Protein AF-A0A962QFZ5-F1 (afdb_monomer_lite)

pLDDT: mean 84.45, std 14.81, range [41.56, 97.62]

Sequence (116 aa):
MQRFYFVILVAIVALYGSTR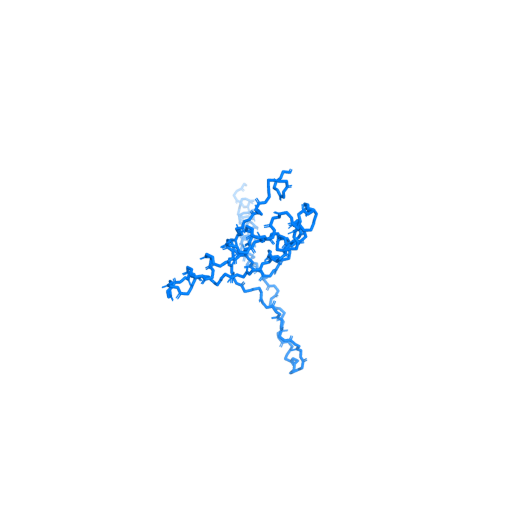AFATHPEAYYPDAPPAYAPVPHIGLLLPLQSASFGPAAETVKEGFVTAARRESALPFAVRIYSTTDDPLDVLVTYHQALQAGAVLIVGPLTRNGVT

Radius of gyration: 23.6 Å; chains: 1; bounding box: 35×58×64 Å

Structure (mmCIF, N/CA/C/O backbone):
data_AF-A0A962QFZ5-F1
#
_entry.id   AF-A0A962QFZ5-F1
#
loop_
_atom_site.group_PDB
_atom_site.id
_atom_site.type_symbol
_atom_site.label_atom_id
_atom_site.label_alt_id
_atom_site.label_comp_id
_atom_site.label_asym_id
_atom_site.label_entity_id
_atom_site.label_seq_id
_atom_site.pdbx_PDB_ins_code
_atom_site.Cartn_x
_atom_site.Cartn_y
_atom_site.Cartn_z
_atom_site.occupancy
_atom_site.B_iso_or_equiv
_atom_site.auth_seq_id
_atom_site.auth_comp_id
_atom_site.auth_asym_id
_atom_site.auth_atom_id
_atom_site.pdbx_PDB_model_num
ATOM 1 N N . MET A 1 1 ? -5.478 -40.549 -48.292 1.00 68.00 1 MET A N 1
ATOM 2 C CA . MET A 1 1 ? -5.164 -40.339 -46.862 1.00 68.00 1 MET A CA 1
ATOM 3 C C . MET A 1 1 ? -4.026 -39.335 -46.658 1.00 68.00 1 MET A C 1
ATOM 5 O O . MET A 1 1 ? -4.289 -38.268 -46.130 1.00 68.00 1 MET A O 1
ATOM 9 N N . GLN A 1 2 ? -2.808 -39.572 -47.162 1.00 76.25 2 GLN A N 1
ATOM 10 C CA . GLN A 1 2 ? -1.628 -38.703 -46.950 1.00 76.25 2 GLN A CA 1
ATOM 11 C C . GLN A 1 2 ? -1.786 -37.226 -47.374 1.00 76.25 2 GLN A C 1
ATOM 13 O O . GLN A 1 2 ? -1.352 -36.328 -46.660 1.00 76.25 2 GLN A O 1
ATOM 18 N N . ARG A 1 3 ? -2.458 -36.955 -48.502 1.00 76.69 3 ARG A N 1
ATOM 19 C CA . ARG A 1 3 ? -2.702 -35.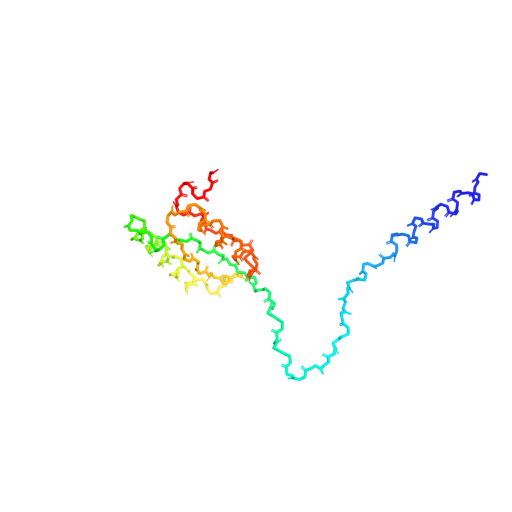580 -48.981 1.00 76.69 3 ARG A CA 1
ATOM 20 C C . ARG A 1 3 ? -3.590 -34.759 -48.039 1.00 76.69 3 ARG A C 1
ATOM 22 O O . ARG A 1 3 ? -3.414 -33.555 -47.950 1.00 76.69 3 ARG A O 1
ATOM 29 N N . PHE A 1 4 ? -4.498 -35.409 -47.311 1.00 78.44 4 PHE A N 1
ATOM 30 C CA . PHE A 1 4 ? -5.407 -34.739 -46.378 1.00 78.44 4 PHE A CA 1
ATOM 31 C C . PHE A 1 4 ? -4.679 -34.334 -45.088 1.00 78.44 4 PHE A C 1
ATOM 33 O O . PHE A 1 4 ? -4.823 -33.209 -44.622 1.00 78.44 4 PHE A O 1
ATOM 40 N N . TYR A 1 5 ? -3.805 -35.210 -44.577 1.00 77.69 5 TYR A N 1
ATO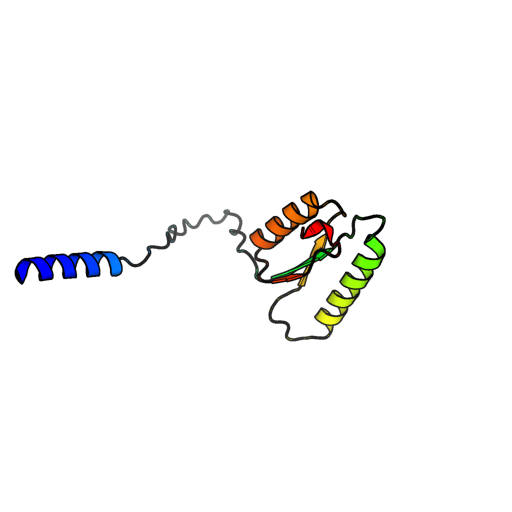M 41 C CA . TYR A 1 5 ? -2.942 -34.904 -43.431 1.00 77.69 5 TYR A CA 1
ATOM 42 C C . TYR A 1 5 ? -1.965 -33.762 -43.718 1.00 77.69 5 TYR A C 1
ATOM 44 O O . TYR A 1 5 ? -1.718 -32.942 -42.841 1.00 77.69 5 TYR A O 1
ATOM 52 N N . PHE A 1 6 ? -1.453 -33.669 -44.949 1.00 83.38 6 PHE A N 1
ATOM 53 C CA . PHE A 1 6 ? -0.558 -32.581 -45.342 1.00 83.38 6 PHE A CA 1
ATOM 54 C C . PHE A 1 6 ? -1.265 -31.218 -45.316 1.00 83.38 6 PHE A C 1
ATOM 56 O O . PHE A 1 6 ? -0.717 -30.250 -44.799 1.00 83.38 6 PHE A O 1
ATOM 63 N N . VAL A 1 7 ? -2.511 -31.153 -45.798 1.00 85.88 7 VAL A N 1
ATOM 64 C CA . VAL A 1 7 ? -3.316 -29.919 -45.768 1.00 85.88 7 VAL A CA 1
ATOM 65 C C . VAL A 1 7 ? -3.648 -29.509 -44.330 1.00 85.88 7 VAL A C 1
ATOM 67 O O . VAL A 1 7 ? -3.520 -28.335 -43.991 1.00 85.88 7 VAL A O 1
ATOM 70 N N . ILE A 1 8 ? -4.002 -30.466 -43.465 1.00 83.81 8 ILE A N 1
ATOM 71 C CA . ILE A 1 8 ? -4.269 -30.198 -42.042 1.00 83.81 8 ILE A CA 1
ATOM 72 C C . ILE A 1 8 ? -3.009 -29.687 -41.333 1.00 83.81 8 ILE A C 1
ATOM 74 O O . ILE A 1 8 ? -3.079 -28.721 -40.578 1.00 83.81 8 ILE A O 1
ATOM 78 N N . LEU A 1 9 ? -1.851 -30.292 -41.596 1.00 82.12 9 LEU A N 1
ATOM 79 C CA . LEU A 1 9 ? -0.592 -29.894 -40.970 1.00 82.12 9 LEU A CA 1
ATOM 80 C C . LEU A 1 9 ? -0.160 -28.487 -41.413 1.00 82.12 9 LEU A C 1
ATOM 82 O O . LEU A 1 9 ? 0.247 -27.690 -40.572 1.00 82.12 9 LEU A O 1
ATOM 86 N N . VAL A 1 10 ? -0.332 -28.140 -42.693 1.00 82.19 10 VAL A N 1
ATOM 87 C CA . VAL A 1 10 ? -0.088 -26.775 -43.194 1.00 82.19 10 VAL A CA 1
ATOM 88 C C . VAL A 1 10 ? -1.048 -25.764 -42.557 1.00 82.19 10 VAL A C 1
ATOM 90 O O . VAL A 1 10 ? -0.613 -24.684 -42.163 1.00 82.19 10 VAL A O 1
ATOM 93 N N . ALA A 1 11 ? -2.327 -26.113 -42.388 1.00 79.75 11 ALA A N 1
ATOM 94 C CA . ALA A 1 11 ? -3.304 -25.241 -41.735 1.00 79.75 11 ALA A CA 1
ATOM 95 C C . ALA A 1 11 ? -2.970 -24.988 -40.253 1.00 79.75 11 ALA A C 1
ATOM 97 O O . ALA A 1 11 ? -3.078 -23.856 -39.783 1.00 79.75 11 ALA A O 1
ATOM 98 N N . ILE A 1 12 ? -2.509 -26.012 -39.527 1.00 80.56 12 ILE A N 1
ATOM 99 C CA . ILE A 1 12 ? -2.077 -25.876 -38.130 1.00 80.56 12 ILE A CA 1
ATOM 100 C C . ILE A 1 12 ? -0.825 -24.996 -38.051 1.00 80.56 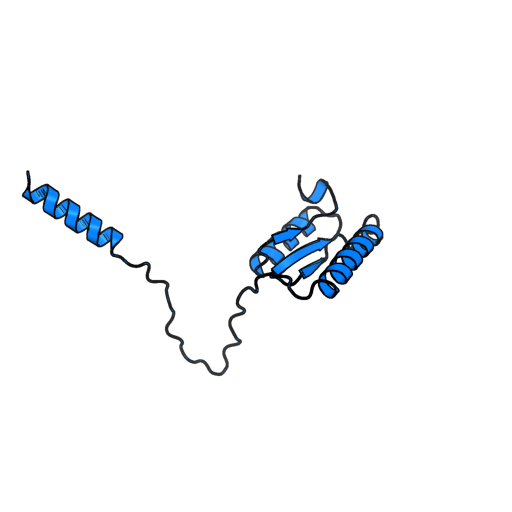12 ILE A C 1
ATOM 102 O O . ILE A 1 12 ? -0.795 -24.053 -37.268 1.00 80.56 12 ILE A O 1
ATOM 106 N N . VAL A 1 13 ? 0.181 -25.222 -38.899 1.00 78.19 13 VAL A N 1
ATOM 107 C CA . VAL A 1 13 ? 1.392 -24.382 -38.919 1.00 78.19 13 VAL A CA 1
ATOM 108 C C . VAL A 1 13 ? 1.064 -22.927 -39.275 1.00 78.19 13 VAL A C 1
ATOM 110 O O . VAL A 1 13 ? 1.631 -22.023 -38.671 1.00 78.19 13 VAL A O 1
ATOM 113 N N . ALA A 1 14 ? 0.109 -22.675 -40.173 1.00 73.56 14 ALA A N 1
ATOM 114 C CA . ALA A 1 14 ? -0.352 -21.319 -40.479 1.00 73.56 14 ALA A CA 1
ATOM 115 C C . ALA A 1 14 ? -1.078 -20.650 -39.291 1.00 73.56 14 ALA A C 1
ATOM 117 O O . ALA A 1 14 ? -0.879 -19.460 -39.036 1.00 73.56 14 ALA A O 1
ATOM 118 N N . LEU A 1 15 ? -1.867 -21.411 -38.520 1.00 68.81 15 LEU A N 1
ATOM 119 C CA . LEU A 1 15 ? -2.523 -20.906 -37.307 1.00 68.81 15 LEU A CA 1
ATOM 120 C C . LEU A 1 15 ? -1.530 -20.627 -36.167 1.00 68.81 15 LEU A C 1
ATOM 122 O O . LEU A 1 15 ? -1.717 -19.668 -35.423 1.00 68.81 15 LEU A O 1
ATOM 126 N N . TYR A 1 16 ? -0.474 -21.433 -36.035 1.00 68.06 16 TYR A N 1
ATOM 127 C CA . TYR A 1 16 ? 0.561 -21.255 -35.007 1.00 68.06 16 TYR A CA 1
ATOM 128 C C . TYR A 1 16 ? 1.656 -20.254 -35.410 1.00 68.06 16 TYR A C 1
ATOM 130 O O . TYR A 1 16 ? 2.278 -19.649 -34.541 1.00 68.06 16 TYR A O 1
ATOM 138 N N . GLY A 1 17 ? 1.883 -20.060 -36.712 1.00 56.81 17 GLY A N 1
ATOM 139 C CA . GLY A 1 17 ? 2.837 -19.098 -37.270 1.00 56.81 17 GLY A CA 1
ATOM 140 C C . GLY A 1 17 ? 2.298 -17.671 -37.375 1.00 56.81 17 GLY A C 1
ATOM 141 O O . GLY A 1 17 ? 3.044 -16.765 -37.738 1.00 56.81 17 GLY A O 1
ATOM 142 N N . SER A 1 18 ? 1.023 -17.456 -37.038 1.00 60.28 18 SER A N 1
ATOM 143 C CA . SER A 1 18 ? 0.470 -16.121 -36.833 1.00 60.28 18 SER A CA 1
ATOM 144 C C . SER A 1 18 ? 1.081 -15.549 -35.557 1.00 60.28 18 SER A C 1
ATOM 146 O O . SER A 1 18 ? 0.543 -15.699 -34.457 1.00 60.28 18 SER A O 1
ATOM 148 N N . THR A 1 19 ? 2.250 -14.926 -35.699 1.00 59.06 19 THR A N 1
ATOM 149 C CA . THR A 1 19 ? 2.792 -14.000 -34.711 1.00 59.06 19 THR A CA 1
ATOM 150 C C . THR A 1 19 ? 1.645 -13.140 -34.213 1.00 59.06 19 THR A C 1
ATOM 152 O O . THR A 1 19 ? 0.901 -12.553 -35.000 1.00 59.06 19 THR A O 1
ATOM 155 N N . ARG A 1 20 ? 1.462 -13.105 -32.892 1.00 53.66 20 ARG A N 1
ATOM 156 C CA . ARG A 1 20 ? 0.575 -12.133 -32.272 1.00 53.66 20 ARG A CA 1
ATOM 157 C C . ARG A 1 20 ? 1.051 -10.765 -32.728 1.00 53.66 20 ARG A C 1
ATOM 159 O O . ARG A 1 20 ? 2.062 -10.270 -32.238 1.00 53.66 20 ARG A O 1
ATOM 166 N N . ALA A 1 21 ? 0.349 -10.196 -33.702 1.00 47.31 21 ALA A N 1
ATOM 167 C CA . ALA A 1 21 ? 0.411 -8.788 -33.997 1.00 47.31 21 ALA A CA 1
ATOM 168 C C . ALA A 1 21 ? -0.113 -8.107 -32.733 1.00 47.31 21 ALA A C 1
ATOM 170 O O . ALA A 1 21 ? -1.315 -7.918 -32.552 1.00 47.31 21 ALA A O 1
ATOM 171 N N . PHE A 1 22 ? 0.797 -7.818 -31.802 1.00 48.44 22 PHE A N 1
ATOM 172 C CA . PHE A 1 22 ? 0.598 -6.686 -30.925 1.00 48.44 22 PHE A CA 1
ATOM 173 C C . PHE A 1 22 ? 0.260 -5.532 -31.860 1.00 48.44 22 PHE A C 1
ATOM 175 O O . PHE A 1 22 ? 0.992 -5.274 -32.814 1.00 48.44 22 PHE A O 1
ATOM 182 N N . ALA A 1 23 ? -0.894 -4.911 -31.649 1.00 41.56 23 ALA A N 1
ATOM 183 C CA . ALA A 1 23 ? -1.216 -3.656 -32.289 1.00 41.56 23 ALA A CA 1
ATOM 184 C C . ALA A 1 23 ? -0.213 -2.619 -31.767 1.00 41.56 23 ALA A C 1
ATOM 186 O O . ALA A 1 23 ? -0.505 -1.865 -30.843 1.00 41.56 23 ALA A O 1
ATOM 187 N N . THR A 1 24 ? 0.999 -2.603 -32.319 1.00 54.56 24 THR A N 1
ATOM 188 C CA . THR A 1 24 ? 1.807 -1.396 -32.345 1.00 54.56 24 THR A CA 1
ATOM 189 C C . THR A 1 24 ? 1.003 -0.458 -33.223 1.00 54.56 24 THR A C 1
ATOM 191 O O . THR A 1 24 ? 1.011 -0.559 -34.451 1.00 54.56 24 THR A O 1
ATOM 194 N N . HIS A 1 25 ? 0.196 0.383 -32.576 1.00 54.00 25 HIS A N 1
ATOM 195 C CA . HIS A 1 25 ? -0.357 1.551 -33.232 1.00 54.00 25 HIS A CA 1
ATOM 196 C C . HIS A 1 25 ? 0.822 2.230 -33.938 1.00 54.00 25 HIS A C 1
ATOM 198 O O . HIS A 1 25 ? 1.881 2.355 -33.313 1.00 54.00 25 HIS A O 1
ATOM 204 N N . PRO A 1 26 ? 0.700 2.629 -35.217 1.00 52.12 26 PRO A N 1
ATOM 205 C CA . PRO A 1 26 ? 1.693 3.529 -35.769 1.00 52.12 26 PRO A CA 1
ATOM 206 C C . PRO A 1 26 ? 1.757 4.700 -34.791 1.00 52.12 26 PRO A C 1
ATOM 208 O O . PRO A 1 26 ? 0.709 5.256 -34.447 1.00 52.12 26 PRO A O 1
ATOM 211 N N . GLU A 1 27 ? 2.950 4.995 -34.270 1.00 52.97 27 GLU A N 1
ATOM 212 C CA . GLU A 1 27 ? 3.209 6.252 -33.583 1.00 52.97 27 GLU A CA 1
ATOM 213 C C . GLU A 1 27 ? 2.859 7.346 -34.586 1.00 52.97 27 GLU A C 1
ATOM 215 O O . GLU A 1 27 ? 3.658 7.767 -35.421 1.00 52.97 27 GLU A O 1
ATOM 220 N N . ALA A 1 28 ? 1.606 7.773 -34.552 1.00 56.31 28 ALA A N 1
ATOM 221 C CA . ALA A 1 28 ? 1.254 9.078 -35.017 1.00 56.31 28 ALA A CA 1
ATOM 222 C C . ALA A 1 28 ? 1.959 10.004 -34.032 1.00 56.31 28 ALA A C 1
ATOM 224 O O . ALA A 1 28 ? 1.577 10.123 -32.870 1.00 56.31 28 ALA A O 1
ATOM 225 N N . TYR A 1 29 ? 3.094 10.528 -34.485 1.00 53.53 29 TYR A N 1
ATOM 226 C CA . TYR A 1 29 ? 3.867 11.542 -33.799 1.00 53.53 29 TYR A CA 1
ATOM 227 C C . TYR A 1 29 ? 2.957 12.759 -33.612 1.00 53.53 29 TYR A C 1
ATOM 229 O O . TYR A 1 29 ? 2.812 13.600 -34.498 1.00 53.53 29 TYR A O 1
ATOM 237 N N . TYR A 1 30 ? 2.267 12.792 -32.477 1.00 63.00 30 TYR A N 1
ATOM 238 C CA . TYR A 1 30 ? 1.525 13.939 -31.992 1.00 63.00 30 TYR A CA 1
ATOM 239 C C . TYR A 1 30 ? 2.459 14.639 -31.003 1.00 63.00 30 TYR A C 1
ATOM 241 O O . TYR A 1 30 ? 2.600 14.156 -29.879 1.00 63.00 30 TYR A O 1
ATOM 249 N N . PRO A 1 31 ? 3.132 15.735 -31.393 1.00 65.06 31 PRO A N 1
ATOM 250 C CA . PRO A 1 31 ? 4.098 16.411 -30.524 1.00 65.06 31 PRO A CA 1
ATOM 251 C C . PRO A 1 31 ? 3.482 16.924 -29.208 1.00 65.06 31 PRO A C 1
ATOM 253 O O . PRO A 1 31 ? 4.222 17.194 -28.269 1.00 65.06 31 PRO A O 1
ATOM 256 N N . ASP A 1 32 ? 2.145 16.978 -29.126 1.00 69.62 32 ASP A N 1
ATOM 257 C CA . ASP A 1 32 ? 1.375 17.449 -27.971 1.00 69.62 32 ASP A CA 1
ATOM 258 C C . ASP A 1 32 ? 0.519 16.361 -27.286 1.00 69.62 32 ASP A C 1
ATOM 260 O O . ASP A 1 32 ? -0.285 16.676 -26.405 1.00 69.62 32 ASP A O 1
ATOM 264 N N . ALA A 1 33 ? 0.643 15.078 -27.660 1.00 63.91 33 ALA A N 1
ATOM 265 C CA . ALA A 1 33 ? -0.032 14.024 -26.898 1.00 63.91 33 ALA A CA 1
ATOM 266 C C . ALA A 1 33 ? 0.681 13.842 -25.545 1.00 63.91 33 ALA A C 1
ATOM 268 O O . ALA A 1 33 ? 1.891 13.598 -25.531 1.00 63.91 33 ALA A O 1
ATOM 269 N N . PRO A 1 34 ? -0.028 13.940 -24.401 1.00 66.19 34 PRO A N 1
ATOM 270 C CA . PRO A 1 34 ? 0.585 13.665 -23.110 1.00 66.19 34 PRO A CA 1
ATOM 271 C C . PRO A 1 34 ? 1.157 12.241 -23.129 1.00 66.19 34 PRO A C 1
ATOM 273 O O . PRO A 1 34 ? 0.515 11.342 -23.684 1.00 66.19 34 PRO A O 1
ATOM 276 N N . PRO A 1 35 ? 2.355 12.018 -22.558 1.00 65.25 35 PRO A N 1
ATOM 277 C CA . PRO A 1 35 ? 2.981 10.706 -22.576 1.00 65.25 35 PRO A CA 1
ATOM 278 C C . PRO A 1 35 ? 2.001 9.688 -21.999 1.00 65.25 35 PRO A C 1
ATOM 280 O O . PRO A 1 35 ? 1.477 9.877 -20.898 1.00 65.25 35 PRO A O 1
ATOM 283 N N . ALA A 1 36 ? 1.732 8.620 -22.754 1.00 69.50 36 ALA A N 1
ATOM 284 C CA . ALA A 1 36 ? 0.943 7.507 -22.253 1.00 69.50 36 ALA A CA 1
ATOM 285 C C . ALA A 1 36 ? 1.592 7.026 -20.947 1.00 69.50 36 ALA A C 1
ATOM 287 O O . ALA A 1 36 ? 2.768 6.656 -20.933 1.00 69.50 36 ALA A O 1
ATOM 288 N N . TYR A 1 37 ? 0.854 7.105 -19.837 1.00 69.88 37 TYR A N 1
ATOM 289 C CA . TYR A 1 37 ? 1.385 6.776 -18.519 1.00 69.88 37 TYR A CA 1
ATOM 290 C C . TYR A 1 37 ? 1.606 5.265 -18.447 1.00 69.88 37 TYR A C 1
ATOM 292 O O . TYR A 1 37 ? 0.677 4.494 -18.206 1.00 69.88 37 TYR A O 1
ATOM 300 N N . ALA A 1 38 ? 2.833 4.828 -18.724 1.00 81.19 38 ALA A N 1
ATOM 301 C CA . ALA A 1 38 ? 3.203 3.432 -18.585 1.00 81.19 38 ALA A CA 1
ATOM 302 C C . ALA A 1 38 ? 3.142 3.044 -17.093 1.00 81.19 38 ALA A C 1
ATOM 304 O O . ALA A 1 38 ? 3.682 3.777 -16.257 1.00 81.19 38 ALA A O 1
ATOM 305 N N . PRO A 1 39 ? 2.511 1.911 -16.733 1.00 88.19 39 PRO A N 1
ATOM 306 C CA . PRO A 1 39 ? 2.541 1.407 -15.365 1.00 88.19 39 PRO A CA 1
ATOM 307 C C . PRO A 1 39 ? 3.990 1.224 -14.900 1.00 88.19 39 PRO A C 1
ATOM 309 O O . PRO A 1 39 ? 4.794 0.601 -15.593 1.00 88.19 39 PRO A O 1
ATOM 312 N N . VAL A 1 40 ? 4.331 1.765 -13.729 1.00 91.94 40 VAL A N 1
ATOM 313 C CA . VAL A 1 40 ? 5.689 1.677 -13.171 1.00 91.94 40 VAL A CA 1
ATOM 314 C C . VAL A 1 40 ? 5.722 0.510 -12.187 1.00 91.94 40 VAL A C 1
ATOM 316 O O . VAL A 1 40 ? 4.989 0.579 -11.203 1.00 91.94 40 VAL A O 1
ATOM 319 N N . PRO A 1 41 ? 6.550 -0.532 -12.386 1.00 95.12 41 PRO A N 1
ATOM 320 C CA . PRO A 1 41 ? 6.665 -1.643 -11.444 1.00 95.12 41 PRO A CA 1
ATOM 321 C C . PRO A 1 41 ? 7.054 -1.172 -10.039 1.00 95.12 41 PRO A C 1
ATOM 323 O O . PRO A 1 41 ? 8.086 -0.525 -9.857 1.00 95.12 41 PRO A O 1
ATOM 326 N N . HIS A 1 42 ? 6.233 -1.483 -9.038 1.00 95.56 42 HIS A N 1
ATOM 327 C CA . HIS A 1 42 ? 6.483 -1.078 -7.652 1.00 95.56 42 HIS A CA 1
ATOM 328 C C . HIS A 1 42 ? 5.882 -2.055 -6.635 1.00 95.56 42 HIS A C 1
ATOM 330 O O . HIS A 1 42 ? 5.044 -2.895 -6.968 1.00 95.56 42 HIS A O 1
ATOM 336 N N . ILE A 1 43 ? 6.301 -1.924 -5.378 1.00 95.81 43 ILE A N 1
ATOM 337 C CA . ILE A 1 43 ? 5.673 -2.581 -4.230 1.00 95.81 43 ILE A CA 1
ATOM 338 C C . ILE A 1 43 ? 4.605 -1.628 -3.687 1.00 95.81 43 ILE A C 1
ATOM 340 O O . ILE A 1 43 ? 4.931 -0.516 -3.274 1.00 95.81 43 ILE A O 1
ATOM 344 N N . GLY A 1 44 ? 3.338 -2.030 -3.703 1.00 96.94 44 GLY A N 1
ATOM 345 C CA . GLY A 1 44 ? 2.236 -1.267 -3.119 1.00 96.94 44 GLY A CA 1
ATOM 346 C C . GLY A 1 44 ? 2.064 -1.591 -1.637 1.00 96.94 44 GLY A C 1
ATOM 347 O O . GLY A 1 44 ? 1.878 -2.750 -1.284 1.00 96.94 44 GLY A O 1
ATOM 348 N N . LEU A 1 45 ? 2.110 -0.584 -0.771 1.00 97.38 45 LEU A N 1
ATOM 349 C CA . LEU A 1 45 ? 1.892 -0.718 0.669 1.00 97.38 45 LEU A CA 1
ATOM 350 C C . LEU A 1 45 ? 0.532 -0.113 1.036 1.00 97.38 45 LEU A C 1
ATOM 352 O O . LEU A 1 45 ? 0.402 1.109 1.079 1.00 97.38 45 LEU A O 1
ATOM 356 N N . LEU A 1 46 ? -0.468 -0.965 1.268 1.00 97.25 46 LEU A N 1
ATOM 357 C CA . LEU A 1 46 ? -1.839 -0.568 1.601 1.00 97.25 46 LEU A CA 1
ATOM 358 C C . LEU A 1 46 ? -1.996 -0.446 3.117 1.00 97.25 46 LEU A C 1
ATOM 360 O O . LEU A 1 46 ? -1.885 -1.439 3.843 1.00 97.25 46 LEU A O 1
ATOM 364 N N . LEU A 1 47 ? -2.260 0.771 3.596 1.00 97.50 47 LEU A N 1
ATOM 365 C CA . LEU A 1 47 ? -2.301 1.083 5.024 1.00 97.50 47 LEU A CA 1
ATOM 366 C C . LEU A 1 47 ? -3.534 1.915 5.399 1.00 97.50 47 LEU A C 1
ATOM 368 O O . LEU A 1 47 ? -3.825 2.893 4.703 1.00 97.50 47 LEU A O 1
ATOM 372 N N . PRO A 1 48 ? -4.227 1.590 6.510 1.00 97.12 48 PRO A N 1
ATOM 373 C CA . PRO A 1 48 ? -5.423 2.301 6.949 1.00 97.12 48 PRO A CA 1
ATOM 374 C C . PRO A 1 48 ? -5.074 3.619 7.668 1.00 97.12 48 PRO A C 1
ATOM 376 O O . PRO A 1 48 ? -5.415 3.812 8.835 1.00 97.12 48 PRO A O 1
ATOM 379 N N . LEU A 1 49 ? -4.333 4.519 7.011 1.00 97.25 49 LEU A N 1
ATOM 380 C CA . LEU A 1 49 ? -3.859 5.777 7.613 1.00 97.25 49 LEU A CA 1
ATOM 381 C C . LEU A 1 49 ? -5.008 6.755 7.908 1.00 97.25 49 LEU A C 1
ATOM 383 O O . LEU A 1 49 ? -4.845 7.646 8.738 1.00 97.25 49 LEU A O 1
ATOM 387 N N . GLN A 1 50 ? -6.165 6.589 7.256 1.00 96.31 50 GLN A N 1
ATOM 388 C CA . GLN A 1 50 ? -7.380 7.357 7.541 1.00 96.31 50 GLN A CA 1
ATOM 389 C C . GLN A 1 50 ? -8.237 6.745 8.663 1.00 96.31 50 GLN A C 1
ATOM 391 O O . GLN A 1 50 ? -9.219 7.364 9.069 1.00 96.31 50 GLN A O 1
ATOM 396 N N . SER A 1 51 ? -7.907 5.553 9.177 1.00 95.81 51 SER A N 1
ATOM 397 C CA . SER A 1 51 ? -8.662 4.946 10.282 1.00 95.81 51 SER A CA 1
ATOM 398 C C . SER A 1 51 ? -8.313 5.602 11.617 1.00 95.81 51 SER A C 1
ATOM 400 O O . SER A 1 51 ? -7.143 5.714 11.987 1.00 95.81 51 SER A O 1
ATOM 402 N N . ALA A 1 52 ? -9.335 5.944 12.403 1.00 94.81 52 ALA A N 1
ATOM 403 C CA . ALA A 1 52 ? -9.150 6.439 13.765 1.00 94.81 52 ALA A CA 1
ATOM 404 C C . ALA A 1 52 ? -8.550 5.374 14.702 1.00 94.81 52 ALA A C 1
ATOM 406 O O . ALA A 1 52 ? -7.771 5.700 15.597 1.00 94.81 52 ALA A O 1
ATOM 407 N N . SER A 1 53 ? -8.899 4.099 14.501 1.00 95.06 53 SER A N 1
ATOM 408 C CA . SER A 1 53 ? -8.452 2.994 15.357 1.00 95.06 53 SER A CA 1
ATOM 409 C C . SER A 1 53 ? -7.110 2.411 14.920 1.00 95.06 53 SER A C 1
ATOM 411 O O . SER A 1 53 ? -6.309 2.026 15.771 1.00 95.06 53 SER A O 1
ATOM 413 N N . PHE A 1 54 ? -6.848 2.350 13.611 1.00 96.06 54 PHE A N 1
ATOM 414 C CA . PHE A 1 54 ? -5.648 1.706 13.068 1.00 96.06 54 PHE A CA 1
ATOM 415 C C . PHE A 1 54 ? -4.573 2.687 12.586 1.00 96.06 54 PHE A C 1
ATOM 417 O O . PHE A 1 54 ? -3.430 2.266 12.409 1.00 96.06 54 PHE A O 1
ATOM 424 N N . GLY A 1 55 ? -4.890 3.976 12.432 1.00 96.38 55 GLY A N 1
ATOM 425 C CA . GLY A 1 55 ? -3.973 5.003 11.926 1.00 96.38 55 GLY A CA 1
ATOM 426 C C . GLY A 1 55 ? -2.609 5.041 12.630 1.00 96.38 55 GLY A C 1
ATOM 427 O O . GLY A 1 55 ? -1.593 4.962 11.942 1.00 96.38 55 GLY A O 1
ATOM 428 N N . PRO A 1 56 ? -2.532 5.064 13.977 1.00 97.19 56 PRO A N 1
ATOM 429 C CA . PRO A 1 56 ? -1.244 5.074 14.682 1.00 97.19 56 PRO A CA 1
ATOM 430 C C . PRO A 1 56 ? -0.370 3.837 14.406 1.00 97.19 56 PRO A C 1
ATOM 432 O O . PRO A 1 56 ? 0.848 3.939 14.238 1.00 97.19 56 PRO A O 1
ATOM 435 N N . ALA A 1 57 ? -0.986 2.654 14.325 1.00 96.62 57 ALA A N 1
ATOM 436 C CA . ALA A 1 57 ? -0.278 1.419 13.993 1.00 96.62 57 ALA A CA 1
ATOM 437 C C . ALA A 1 57 ? 0.164 1.413 12.521 1.00 96.62 57 ALA A C 1
ATOM 439 O O . ALA A 1 57 ? 1.298 1.045 12.213 1.00 96.62 57 ALA A O 1
ATOM 440 N N . ALA A 1 58 ? -0.705 1.873 11.621 1.00 97.12 58 ALA A N 1
ATOM 441 C CA . ALA A 1 58 ? -0.424 2.005 10.199 1.00 97.12 58 ALA A CA 1
ATOM 442 C C . ALA A 1 58 ? 0.747 2.967 9.932 1.00 97.12 58 ALA A C 1
ATOM 444 O O . ALA A 1 58 ? 1.629 2.650 9.135 1.00 97.12 58 ALA A O 1
ATOM 445 N N . GLU A 1 59 ? 0.818 4.082 10.658 1.00 97.62 59 GLU A N 1
ATOM 446 C CA . GLU A 1 59 ? 1.930 5.032 10.583 1.00 97.62 59 GLU A CA 1
ATOM 447 C C . GLU A 1 59 ? 3.255 4.390 11.022 1.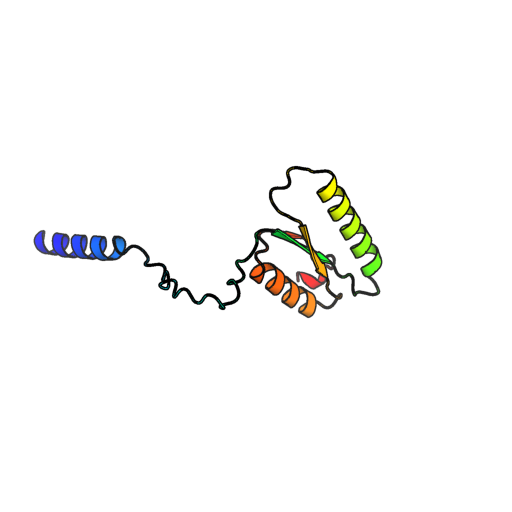00 97.62 59 GLU A C 1
ATOM 449 O O . GLU A 1 59 ? 4.272 4.529 10.347 1.00 97.62 59 GLU A O 1
ATOM 454 N N . THR A 1 60 ? 3.234 3.590 12.093 1.00 97.62 60 THR A N 1
ATOM 455 C CA . THR A 1 60 ? 4.422 2.851 12.558 1.00 97.62 60 THR A CA 1
ATOM 456 C C . THR A 1 60 ? 4.929 1.870 11.494 1.00 97.62 60 THR A C 1
ATOM 458 O O . THR A 1 60 ? 6.133 1.777 11.245 1.00 97.62 60 THR A O 1
ATOM 461 N N . VAL A 1 61 ? 4.018 1.158 10.821 1.00 96.44 61 VAL A N 1
ATOM 462 C CA . VAL A 1 61 ? 4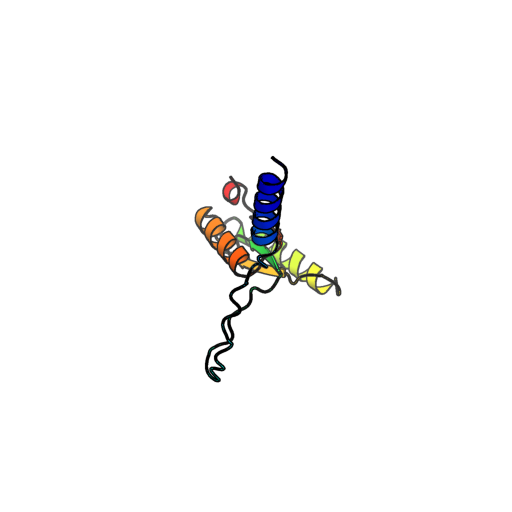.369 0.254 9.712 1.00 96.44 61 VAL A CA 1
ATOM 463 C C . VAL A 1 61 ? 4.942 1.040 8.530 1.00 96.44 61 VAL A C 1
ATOM 465 O O . VAL A 1 61 ? 5.968 0.636 7.977 1.00 96.44 61 VAL A O 1
ATOM 468 N N . LYS A 1 62 ? 4.333 2.177 8.168 1.00 96.44 62 LYS A N 1
ATOM 469 C CA . LYS A 1 62 ? 4.828 3.066 7.107 1.00 96.44 62 LYS A CA 1
ATOM 470 C C . LYS A 1 62 ? 6.271 3.495 7.373 1.00 96.44 62 LYS A C 1
ATOM 472 O O . LYS A 1 62 ? 7.121 3.334 6.498 1.00 96.44 62 LYS A O 1
ATOM 477 N N . GLU A 1 63 ? 6.559 3.982 8.578 1.00 97.00 63 GLU A N 1
ATOM 478 C CA . GLU A 1 63 ? 7.901 4.433 8.963 1.00 97.00 63 GLU A CA 1
ATOM 479 C C . GLU A 1 63 ? 8.927 3.292 8.942 1.00 97.00 63 GLU A C 1
ATOM 481 O O . GLU A 1 63 ? 10.057 3.485 8.485 1.00 97.00 63 GLU A O 1
ATOM 486 N N . GLY A 1 64 ? 8.533 2.079 9.344 1.00 94.50 64 GLY A N 1
ATOM 487 C CA . GLY A 1 64 ? 9.371 0.884 9.219 1.00 94.50 64 GLY A CA 1
ATOM 488 C C . GLY A 1 64 ? 9.747 0.580 7.765 1.00 94.50 64 GLY A C 1
ATOM 489 O O . GLY A 1 64 ? 10.925 0.385 7.456 1.00 94.50 64 GLY A O 1
ATOM 490 N N . PHE A 1 65 ? 8.768 0.614 6.856 1.00 94.25 65 PHE A N 1
ATOM 491 C CA . PHE A 1 65 ? 8.997 0.409 5.421 1.00 94.25 65 PHE A CA 1
ATOM 492 C C . PHE A 1 65 ? 9.867 1.506 4.803 1.00 94.25 65 PHE A C 1
ATOM 494 O O . PHE A 1 65 ? 10.800 1.200 4.061 1.00 94.25 65 PHE A O 1
ATOM 501 N N . VAL A 1 66 ? 9.606 2.775 5.126 1.00 93.19 66 VAL A N 1
ATOM 502 C CA . VAL A 1 66 ? 10.398 3.910 4.626 1.00 93.19 66 VAL A CA 1
ATOM 503 C C . VAL A 1 66 ? 11.838 3.829 5.131 1.00 93.19 66 VAL A C 1
ATOM 505 O O . VAL A 1 66 ? 12.775 4.040 4.361 1.00 93.19 66 VAL A O 1
ATOM 508 N N . THR A 1 67 ? 12.035 3.482 6.402 1.00 94.38 67 THR A N 1
ATOM 509 C CA . THR A 1 67 ? 13.371 3.327 6.993 1.00 94.38 67 THR A CA 1
ATOM 510 C C . THR A 1 67 ? 14.136 2.174 6.344 1.00 94.38 67 THR A C 1
ATOM 512 O O . THR A 1 67 ? 15.301 2.339 5.980 1.00 94.38 67 THR A O 1
ATOM 515 N N . ALA A 1 68 ? 13.484 1.026 6.137 1.00 91.56 68 ALA A N 1
ATOM 516 C CA . ALA A 1 68 ? 14.082 -0.119 5.454 1.00 91.56 68 ALA A CA 1
ATOM 517 C C . ALA A 1 68 ? 14.453 0.215 4.000 1.00 91.56 68 ALA A C 1
ATOM 519 O O . ALA A 1 68 ? 15.579 -0.048 3.578 1.00 91.56 68 ALA A O 1
ATOM 520 N N . ALA A 1 69 ? 13.553 0.879 3.268 1.00 89.94 69 ALA A N 1
ATOM 521 C CA . ALA A 1 69 ? 13.783 1.277 1.882 1.00 89.94 69 ALA A CA 1
ATOM 522 C C . ALA A 1 69 ? 14.933 2.281 1.717 1.00 89.94 69 ALA A C 1
ATOM 524 O O . ALA A 1 69 ? 15.600 2.284 0.689 1.00 89.94 69 ALA A O 1
ATOM 525 N N . ARG A 1 70 ? 15.194 3.123 2.726 1.00 88.38 70 ARG A N 1
ATOM 526 C CA . ARG A 1 70 ? 16.345 4.044 2.728 1.00 88.38 70 ARG A CA 1
ATOM 527 C C . ARG A 1 70 ? 17.671 3.348 3.023 1.00 88.38 70 ARG A C 1
ATOM 529 O O . ARG A 1 70 ? 18.711 3.843 2.601 1.00 88.38 70 ARG A O 1
ATOM 536 N N . ARG A 1 71 ? 17.646 2.257 3.792 1.00 88.31 71 ARG A N 1
ATOM 537 C CA . ARG A 1 71 ? 18.852 1.518 4.188 1.00 88.31 71 ARG A CA 1
ATOM 538 C C . ARG A 1 71 ? 19.337 0.574 3.091 1.00 88.31 71 ARG A C 1
ATOM 540 O O . ARG A 1 71 ? 20.540 0.367 2.969 1.00 88.31 71 ARG A O 1
ATOM 547 N N . GLU A 1 72 ? 18.412 0.003 2.330 1.00 82.06 72 GLU A N 1
ATOM 548 C CA . GLU A 1 72 ? 18.712 -0.963 1.279 1.00 82.06 72 GLU A CA 1
ATOM 549 C C . GLU A 1 72 ? 18.872 -0.255 -0.073 1.00 82.06 72 GLU A C 1
ATOM 551 O O . GLU A 1 72 ? 17.899 0.051 -0.761 1.00 82.06 72 GLU A O 1
ATOM 556 N N . SER A 1 73 ? 20.119 0.004 -0.470 1.00 67.06 73 SER A N 1
ATOM 557 C CA . SER A 1 73 ? 20.458 0.741 -1.697 1.00 67.06 73 SER A CA 1
ATOM 558 C C . SER A 1 73 ? 20.040 0.031 -2.992 1.00 67.06 73 SER A C 1
ATOM 560 O O . SER A 1 73 ? 20.056 0.649 -4.054 1.00 67.06 73 SER A O 1
ATOM 562 N N . ALA A 1 74 ? 19.720 -1.266 -2.925 1.00 74.25 74 ALA A N 1
ATOM 563 C CA . ALA A 1 74 ? 19.514 -2.137 -4.081 1.00 74.25 74 ALA A CA 1
ATOM 564 C C . ALA A 1 74 ? 18.146 -2.842 -4.074 1.00 74.25 74 ALA A C 1
ATOM 566 O O . ALA A 1 74 ? 18.032 -3.987 -4.515 1.00 74.25 74 ALA A O 1
ATOM 567 N N . LEU A 1 75 ? 17.089 -2.181 -3.588 1.00 79.06 75 LEU A N 1
ATOM 568 C CA . LEU A 1 75 ? 15.744 -2.727 -3.766 1.00 79.06 75 LEU A CA 1
ATOM 569 C C . LEU A 1 75 ? 15.379 -2.766 -5.261 1.00 79.06 75 LEU A C 1
ATOM 571 O O . LEU A 1 75 ? 15.470 -1.741 -5.937 1.00 79.06 75 LEU A O 1
ATOM 575 N N . PRO A 1 76 ? 14.916 -3.917 -5.786 1.00 84.38 76 PRO A N 1
ATOM 576 C CA . PRO A 1 76 ? 14.565 -4.053 -7.200 1.00 84.38 76 PRO A CA 1
ATOM 577 C C . PRO A 1 76 ? 13.339 -3.217 -7.594 1.00 84.38 76 PRO A C 1
ATOM 579 O O . PRO A 1 76 ? 13.138 -2.938 -8.772 1.00 84.38 76 PRO A O 1
ATOM 582 N N . PHE A 1 77 ? 12.521 -2.812 -6.616 1.00 90.19 77 PHE A N 1
ATOM 583 C CA . PHE A 1 77 ? 11.299 -2.044 -6.819 1.00 90.19 77 PHE A CA 1
ATOM 584 C C . PHE A 1 77 ? 11.145 -0.967 -5.743 1.00 90.19 77 PHE A C 1
ATOM 586 O O . PHE A 1 77 ? 11.430 -1.203 -4.568 1.00 90.19 77 PHE A O 1
ATOM 593 N N . ALA A 1 78 ? 10.633 0.200 -6.136 1.00 92.56 78 ALA A N 1
ATOM 594 C CA . ALA A 1 78 ? 10.274 1.256 -5.196 1.00 92.56 78 ALA A CA 1
ATOM 595 C C . ALA A 1 78 ? 9.040 0.859 -4.368 1.00 92.56 78 ALA A C 1
ATOM 597 O O . ALA A 1 78 ? 8.125 0.211 -4.878 1.00 92.56 78 ALA A O 1
ATOM 598 N N . VAL A 1 79 ? 8.987 1.293 -3.107 1.00 93.88 79 VAL A N 1
ATOM 599 C CA . VAL A 1 79 ? 7.791 1.164 -2.262 1.00 93.88 79 VAL A CA 1
ATOM 600 C C . VAL A 1 79 ? 6.899 2.386 -2.478 1.00 93.88 79 VAL A C 1
ATOM 602 O O . VAL A 1 79 ? 7.347 3.521 -2.310 1.00 93.88 79 VAL A O 1
ATOM 605 N N . ARG A 1 80 ? 5.632 2.165 -2.833 1.00 96.25 80 ARG A N 1
ATOM 606 C CA . ARG A 1 80 ? 4.606 3.205 -2.962 1.00 96.25 80 ARG A CA 1
ATOM 607 C C . ARG A 1 80 ? 3.524 2.985 -1.918 1.00 96.25 80 ARG A C 1
ATOM 609 O O . ARG A 1 80 ? 2.974 1.894 -1.805 1.00 96.25 80 ARG A O 1
ATOM 616 N N . ILE A 1 81 ? 3.221 4.035 -1.170 1.00 97.06 81 ILE A N 1
ATOM 617 C CA . ILE A 1 81 ? 2.235 4.001 -0.094 1.00 97.06 81 ILE A CA 1
ATOM 618 C C . ILE A 1 81 ? 0.862 4.318 -0.679 1.00 97.06 81 ILE A C 1
ATOM 620 O O . ILE A 1 81 ? 0.699 5.316 -1.381 1.00 97.06 81 ILE A O 1
ATOM 624 N N . TYR A 1 82 ? -0.108 3.471 -0.362 1.00 97.56 82 TYR A N 1
ATOM 625 C CA . TYR A 1 82 ? -1.511 3.635 -0.695 1.00 97.56 82 TYR A CA 1
ATOM 626 C C . TYR A 1 82 ? -2.304 3.760 0.599 1.00 97.56 82 TYR A C 1
ATOM 628 O O . TYR A 1 82 ? -2.304 2.868 1.449 1.00 97.56 82 TYR A O 1
ATOM 636 N N . SER A 1 83 ? -2.940 4.910 0.753 1.00 96.81 83 SER A N 1
ATOM 637 C CA . SER A 1 83 ? -3.674 5.256 1.955 1.00 96.81 83 SER A CA 1
ATOM 638 C C . SER A 1 83 ? -5.120 4.788 1.854 1.00 96.81 83 SER A C 1
ATOM 640 O O . SER A 1 83 ? -5.740 4.988 0.814 1.00 96.81 83 SER A O 1
ATOM 642 N N . THR A 1 84 ? -5.628 4.184 2.924 1.00 96.69 84 THR A N 1
ATOM 643 C CA . THR A 1 84 ? -6.992 3.650 3.027 1.00 96.69 84 THR A CA 1
ATOM 644 C C . THR A 1 84 ? -7.629 4.018 4.370 1.00 96.69 84 THR A C 1
ATOM 646 O O . THR A 1 84 ? -6.961 4.430 5.327 1.00 96.69 84 THR A O 1
ATOM 649 N N . THR A 1 85 ? -8.936 3.842 4.452 1.00 95.56 85 THR A N 1
ATOM 650 C CA . THR A 1 85 ? -9.728 3.768 5.683 1.00 95.56 85 THR A CA 1
ATOM 651 C C . THR A 1 85 ? -9.723 2.332 6.238 1.00 95.56 85 THR A C 1
ATOM 653 O O . THR A 1 85 ? -8.958 1.479 5.789 1.00 95.56 85 THR A O 1
ATOM 656 N N . ASP A 1 86 ? -10.546 2.047 7.249 1.00 91.31 86 ASP A N 1
ATOM 657 C CA . ASP A 1 86 ? -10.831 0.684 7.718 1.00 91.31 86 ASP A CA 1
ATOM 658 C C . ASP A 1 86 ? -12.082 0.055 7.073 1.00 91.31 86 ASP A C 1
ATOM 660 O O . ASP A 1 86 ? -12.472 -1.050 7.463 1.00 91.31 86 ASP A O 1
ATOM 664 N N . ASP A 1 87 ? -12.664 0.703 6.056 1.00 94.62 87 ASP A N 1
ATOM 665 C CA . ASP A 1 87 ? -13.731 0.147 5.220 1.00 94.62 87 ASP A CA 1
ATOM 666 C C . ASP A 1 87 ? -13.154 -0.860 4.197 1.00 94.62 87 ASP A C 1
ATOM 668 O O . ASP A 1 87 ? -12.308 -0.491 3.375 1.00 94.62 87 ASP A O 1
ATOM 672 N N . PRO A 1 88 ? -13.607 -2.131 4.190 1.00 93.69 88 PRO A N 1
ATOM 673 C CA . PRO A 1 88 ? -13.169 -3.129 3.213 1.00 93.69 88 PRO A CA 1
ATOM 674 C C . PRO A 1 88 ? -13.368 -2.722 1.745 1.00 93.69 88 PRO A C 1
ATOM 676 O O . PRO A 1 88 ? -12.577 -3.128 0.890 1.00 93.69 88 PRO A O 1
ATOM 679 N N . LEU A 1 89 ? -14.395 -1.926 1.426 1.00 94.69 89 LEU A N 1
ATOM 680 C CA . LEU A 1 89 ? -14.639 -1.478 0.051 1.00 94.69 89 LEU A CA 1
ATOM 681 C C . LEU A 1 89 ? -13.582 -0.480 -0.418 1.00 94.69 89 LEU A C 1
ATOM 683 O O . LEU A 1 89 ? -13.102 -0.585 -1.547 1.00 94.69 89 LEU A O 1
ATOM 687 N N . ASP A 1 90 ? -13.194 0.452 0.448 1.00 96.06 90 ASP A N 1
ATOM 688 C CA . ASP A 1 90 ? -12.123 1.408 0.169 1.00 96.06 90 ASP A CA 1
ATOM 689 C C . ASP A 1 90 ? -10.795 0.674 -0.058 1.00 96.06 90 ASP A C 1
ATOM 691 O O . ASP A 1 90 ? -10.120 0.889 -1.064 1.00 96.06 90 ASP A O 1
ATOM 695 N N . VAL A 1 91 ? -10.492 -0.316 0.789 1.00 95.38 91 VAL A N 1
ATOM 696 C CA . VAL A 1 91 ? -9.322 -1.192 0.622 1.00 95.38 91 VAL A CA 1
ATOM 697 C C . VAL A 1 91 ? -9.331 -1.912 -0.733 1.00 95.38 91 VAL A C 1
ATOM 699 O O . VAL A 1 91 ? -8.303 -1.937 -1.416 1.00 95.38 91 VAL A O 1
ATOM 702 N N . LEU A 1 92 ? -10.471 -2.471 -1.156 1.00 95.31 92 LEU A N 1
ATOM 703 C CA . LEU A 1 92 ? -10.600 -3.157 -2.447 1.00 95.31 92 LEU A CA 1
ATOM 704 C C . LEU A 1 92 ? -10.406 -2.199 -3.633 1.00 95.31 92 LEU A C 1
ATOM 706 O O . LEU A 1 92 ? -9.708 -2.528 -4.598 1.00 95.31 92 LEU A O 1
ATOM 710 N N . VAL A 1 93 ? -10.996 -1.005 -3.566 1.00 96.88 93 VAL A N 1
ATOM 711 C CA . VAL A 1 93 ? -10.832 0.027 -4.599 1.00 96.88 93 VAL A CA 1
ATOM 712 C C . VAL A 1 93 ? -9.364 0.432 -4.711 1.00 96.88 93 VAL A C 1
ATOM 714 O O . VAL A 1 93 ? -8.804 0.435 -5.811 1.00 96.88 93 VAL A O 1
ATOM 717 N N . THR A 1 94 ? -8.708 0.703 -3.586 1.00 97.12 94 THR A N 1
ATOM 718 C CA . THR A 1 94 ? -7.294 1.079 -3.553 1.00 97.12 94 THR A CA 1
ATOM 719 C C . THR A 1 94 ? -6.374 -0.058 -4.003 1.00 97.12 94 THR A C 1
ATOM 721 O O . THR A 1 94 ? -5.373 0.191 -4.678 1.00 97.12 94 THR A O 1
ATOM 724 N N . TYR A 1 95 ? -6.721 -1.314 -3.718 1.00 96.62 95 TYR A N 1
ATOM 725 C CA . TYR A 1 95 ? -6.015 -2.480 -4.256 1.00 96.62 95 TYR A CA 1
ATOM 726 C C . TYR A 1 95 ? -6.033 -2.490 -5.789 1.00 96.62 95 TYR A C 1
ATOM 728 O O . TYR A 1 95 ? -4.981 -2.610 -6.424 1.00 96.62 95 TYR A O 1
ATOM 736 N N . HIS A 1 96 ? -7.201 -2.286 -6.404 1.00 96.88 96 HIS A N 1
ATOM 737 C CA . HIS A 1 96 ? -7.303 -2.204 -7.861 1.00 96.88 96 HIS A CA 1
ATOM 738 C C . HIS A 1 96 ? -6.548 -1.004 -8.439 1.00 96.88 96 HIS A C 1
ATOM 740 O O . HIS A 1 96 ? -5.901 -1.145 -9.479 1.00 96.88 96 HIS A O 1
ATOM 746 N N . GLN A 1 97 ? -6.567 0.146 -7.759 1.00 96.94 97 GLN A N 1
ATOM 747 C CA . GLN A 1 97 ? -5.756 1.305 -8.145 1.00 96.94 97 GLN A CA 1
ATOM 748 C C . GLN A 1 97 ? -4.259 0.971 -8.131 1.00 96.94 97 GLN A C 1
ATOM 750 O O . GLN A 1 97 ? -3.544 1.315 -9.073 1.00 96.94 97 GLN A O 1
ATOM 755 N N . ALA A 1 98 ? -3.784 0.256 -7.107 1.00 97.00 98 ALA A N 1
ATOM 756 C CA . ALA A 1 98 ? -2.392 -0.168 -7.025 1.00 97.00 98 ALA A CA 1
ATOM 757 C C . ALA A 1 98 ? -2.012 -1.109 -8.179 1.00 97.00 98 ALA A C 1
ATOM 759 O O . ALA A 1 98 ? -0.979 -0.903 -8.823 1.00 97.00 98 ALA A O 1
ATOM 760 N N . LEU A 1 99 ? -2.866 -2.087 -8.503 1.00 96.50 99 LEU A N 1
ATOM 761 C CA . LEU A 1 99 ? -2.655 -2.982 -9.646 1.00 96.50 99 LEU A CA 1
ATOM 762 C C . LEU A 1 99 ? -2.590 -2.220 -10.976 1.00 96.50 99 LEU A C 1
ATOM 764 O O . LEU A 1 99 ? -1.660 -2.420 -11.755 1.00 96.50 99 LEU A O 1
ATOM 768 N N . GLN A 1 100 ? -3.541 -1.315 -11.223 1.00 96.06 100 GLN A N 1
ATOM 769 C CA . GLN A 1 100 ? -3.574 -0.495 -12.441 1.00 96.06 100 GLN A CA 1
ATOM 770 C C . GLN A 1 100 ? -2.343 0.409 -12.565 1.00 96.06 100 GLN A C 1
ATOM 772 O O . GLN A 1 100 ? -1.850 0.643 -13.667 1.00 96.06 100 GLN A O 1
ATOM 777 N N . ALA A 1 101 ? -1.809 0.877 -11.436 1.00 95.38 101 ALA A N 1
ATOM 778 C CA . ALA A 1 101 ? -0.603 1.691 -11.391 1.00 95.38 101 ALA A CA 1
ATOM 779 C C . ALA A 1 101 ? 0.702 0.891 -11.586 1.00 95.38 101 ALA A C 1
ATOM 781 O O . ALA A 1 101 ? 1.776 1.500 -11.642 1.00 95.38 101 ALA A O 1
ATOM 782 N N . GLY A 1 102 ? 0.632 -0.443 -11.673 1.00 96.31 102 GLY A N 1
ATOM 783 C CA . GLY A 1 102 ? 1.783 -1.322 -11.897 1.00 96.31 102 GLY A CA 1
ATOM 784 C C . GLY A 1 102 ? 2.348 -1.975 -10.637 1.00 96.31 102 GLY A C 1
ATOM 785 O O . GLY A 1 102 ? 3.523 -2.343 -10.625 1.00 96.31 102 GLY A O 1
ATOM 786 N N . ALA A 1 103 ? 1.566 -2.108 -9.562 1.00 97.12 103 ALA A N 1
ATOM 787 C CA . ALA A 1 103 ? 2.019 -2.850 -8.391 1.00 97.12 103 ALA A CA 1
ATOM 788 C C . ALA A 1 103 ? 2.277 -4.320 -8.765 1.00 97.12 103 ALA A C 1
ATOM 790 O O . ALA A 1 103 ? 1.372 -5.029 -9.202 1.00 97.12 103 ALA A O 1
ATOM 791 N N . VAL A 1 104 ? 3.518 -4.777 -8.581 1.00 96.50 104 VAL A N 1
ATOM 792 C CA . VAL A 1 104 ? 3.931 -6.174 -8.828 1.00 96.50 104 VAL A CA 1
ATOM 793 C C . VAL A 1 104 ? 3.879 -7.022 -7.559 1.00 96.50 104 VAL A C 1
ATOM 795 O O . VAL A 1 104 ? 3.818 -8.246 -7.619 1.00 96.50 104 VAL A O 1
ATOM 798 N N . LEU A 1 105 ? 3.893 -6.357 -6.405 1.00 95.44 105 LEU A N 1
ATOM 799 C CA . LEU A 1 105 ? 3.730 -6.937 -5.082 1.00 95.44 105 LEU A CA 1
ATOM 800 C C . LEU A 1 105 ? 2.876 -5.982 -4.260 1.00 95.44 105 LEU A C 1
ATOM 802 O O . LEU A 1 105 ? 3.108 -4.773 -4.287 1.00 95.44 105 LEU A O 1
ATOM 806 N N . ILE A 1 106 ? 1.923 -6.523 -3.509 1.00 95.62 106 ILE A N 1
ATOM 807 C CA . ILE A 1 106 ? 1.115 -5.749 -2.573 1.00 95.62 106 ILE A CA 1
ATOM 808 C C . ILE A 1 106 ? 1.349 -6.271 -1.160 1.00 95.62 106 ILE A C 1
ATOM 810 O O . ILE A 1 106 ? 1.284 -7.472 -0.907 1.00 95.62 106 ILE A O 1
ATOM 814 N N . VAL A 1 107 ? 1.631 -5.345 -0.250 1.00 94.94 107 VAL A N 1
ATOM 815 C CA . VAL A 1 107 ? 1.721 -5.570 1.188 1.00 94.94 107 VAL A CA 1
ATOM 816 C C . VAL A 1 107 ? 0.512 -4.908 1.833 1.00 94.94 107 VAL A C 1
ATOM 818 O O . VAL A 1 107 ? 0.356 -3.690 1.758 1.00 94.94 107 VAL A O 1
ATOM 821 N N . GLY A 1 108 ? -0.335 -5.704 2.473 1.00 84.56 108 GLY A N 1
ATOM 822 C CA . GLY A 1 108 ? -1.518 -5.226 3.184 1.00 84.56 108 GLY A CA 1
ATOM 823 C C . GLY A 1 108 ? -2.718 -6.149 2.980 1.00 84.56 108 GLY A C 1
ATOM 824 O O . GLY A 1 108 ? -2.560 -7.223 2.392 1.00 84.56 108 GLY A O 1
ATOM 825 N N . PRO A 1 109 ? -3.910 -5.730 3.437 1.00 84.62 109 PRO A N 1
ATOM 826 C CA . PRO A 1 109 ? -4.186 -4.609 4.343 1.00 84.62 109 PRO A CA 1
ATOM 827 C C . PRO A 1 109 ? -3.863 -4.963 5.806 1.00 84.62 109 PRO A C 1
ATOM 829 O O . PRO A 1 109 ? -3.794 -6.131 6.178 1.00 84.62 109 PRO A O 1
ATOM 832 N N . LEU A 1 110 ? -3.665 -3.949 6.658 1.00 91.12 110 LEU A N 1
ATOM 833 C CA . LEU A 1 110 ? -3.386 -4.167 8.089 1.00 91.12 110 LEU A CA 1
ATOM 834 C C . LEU A 1 110 ? -4.575 -4.820 8.826 1.00 91.12 110 LEU A C 1
ATOM 836 O O . LEU A 1 110 ? -4.391 -5.477 9.850 1.00 91.12 110 LEU A O 1
ATOM 840 N N . THR A 1 111 ? -5.796 -4.631 8.322 1.00 89.38 111 THR A N 1
ATOM 841 C CA . THR A 1 111 ? -7.028 -5.143 8.928 1.00 89.38 111 THR A CA 1
ATOM 842 C C . THR A 1 111 ? -7.386 -6.520 8.369 1.00 89.38 111 THR A C 1
ATOM 844 O O . THR A 1 111 ? -7.312 -6.762 7.167 1.00 89.38 111 THR A O 1
ATOM 847 N N . ARG A 1 112 ? -7.851 -7.434 9.234 1.00 88.31 112 ARG A N 1
ATOM 848 C CA . ARG A 1 112 ? -8.340 -8.756 8.797 1.00 88.31 112 ARG A CA 1
ATOM 849 C C . ARG A 1 112 ? -9.510 -8.632 7.815 1.00 88.31 112 ARG A C 1
ATOM 851 O O . ARG A 1 112 ? -9.560 -9.365 6.839 1.00 88.31 112 ARG A O 1
ATOM 858 N N . ASN A 1 113 ? -10.434 -7.711 8.076 1.00 86.94 113 ASN A N 1
ATOM 859 C CA . ASN A 1 113 ? -11.651 -7.567 7.276 1.00 86.94 113 ASN A CA 1
ATOM 860 C C . ASN A 1 113 ? -11.371 -7.076 5.848 1.00 86.94 113 ASN A C 1
ATOM 862 O O . ASN A 1 113 ? -12.211 -7.252 4.981 1.00 86.94 113 ASN A O 1
ATOM 866 N N . GLY A 1 114 ? -10.205 -6.475 5.586 1.00 81.88 114 GLY A N 1
ATOM 867 C CA . GLY A 1 114 ? -9.834 -6.043 4.238 1.00 81.88 114 GLY A CA 1
ATOM 868 C C . GLY A 1 114 ? -9.406 -7.183 3.300 1.00 81.88 114 GLY A C 1
ATOM 869 O O . GLY A 1 114 ? -9.086 -6.911 2.148 1.00 81.88 114 GLY A O 1
ATOM 870 N N . VAL A 1 115 ? -9.359 -8.437 3.775 1.00 84.81 115 VAL A N 1
ATOM 871 C CA . VAL A 1 115 ? -8.955 -9.628 2.990 1.00 84.81 115 VAL A CA 1
ATOM 872 C C . VAL A 1 115 ? -9.962 -10.782 3.010 1.00 84.81 115 VAL A C 1
ATOM 874 O O . VAL A 1 115 ? -9.729 -11.787 2.340 1.00 84.81 115 VAL A O 1
ATOM 877 N N . THR A 1 116 ? -11.055 -10.667 3.765 1.00 72.38 116 THR A N 1
ATOM 878 C CA . THR A 1 116 ? -12.100 -11.701 3.900 1.00 72.38 116 THR A CA 1
ATOM 879 C C . THR A 1 116 ? -13.350 -11.322 3.135 1.00 72.38 116 THR A C 1
ATOM 881 O O . THR A 1 116 ? -13.877 -12.197 2.418 1.00 72.38 116 THR A O 1
#

Foldseek 3Di:
DVVVVVVVVVVVCVVVVPDPPPPPPPPPPPVPDDPDQDQAEAEEEEEQCVEPVGNVVSVVVVVVVVVVQVVDPDDVHYYDYFYAHPDLVRLVVSVVVCVVSNYPHYDDDPDPSNPD

Secondary structure (DSSP, 8-state):
-HHHHHHHHHHHHHHHS-------------TTSPPP-PPPPEEEEEE-TT-TTTHHHHHHHHHHHHHHHHH-TT-SSEEEEEE--S-HHHHHHHHHHHHHTTEEEEE--SSGGG--